Protein AF-A0AA37IE00-F1 (afdb_monomer)

Foldseek 3Di:
DDPDPDPVNVVVLVVLLVVLVVQWAPWDWDADPLRKIKIKTWGFDPDPPDPPGWIKMKIWIADPVGDIDIDIDTPDDPPPPDDPDPQDVSNVSSNVSVVVVRSVVVVVVVVVVVVVVVVVVVVVVVD

pLDDT: mean 72.75, std 13.73, range [36.38, 90.06]

Mean predicted aligned error: 11.3 Å

Secondary structure (DSSP, 8-state):
---PPPHHHHHHHHHHHHHHHHTEEEEEEEE-TTS-EEEEEEEEE--SS----EEEEEEEEE-TTS-EEEEEEE---TT-TT--PPPPHHHHHHHHHHHHHHHHHHHHHHHHHHHHHHHHHHHHTT-

Organism: NCBI:txid1544861

Sequence (127 aa):
MSDFPTLASRRADEQAVREAVAGFTNWSLTRDEQGQFEFRAEHVVAGGASPRTARRFVRVRLTPAGDFTMQRGFRESPSSARTARAETDADRLECRAFAAVAVERIAQQANETAALLAAATAALHHQ

Solvent-accessible surface area (backbone atoms only — not comparable to full-atom values): 7495 Å² total; per-residue (Å²): 135,83,87,70,80,50,74,66,56,53,52,51,52,53,50,53,39,51,52,43,52,66,48,48,40,80,74,48,78,49,68,50,98,87,63,30,40,39,32,35,30,35,33,66,46,88,51,77,102,44,89,69,72,45,35,32,38,44,36,39,39,34,46,85,88,71,50,72,51,78,50,75,48,70,70,62,70,91,85,69,87,81,70,89,69,80,84,46,72,65,57,54,49,40,49,52,38,49,49,53,53,44,52,52,53,50,51,52,54,51,52,53,51,51,51,52,48,53,51,52,55,55,58,61,75,77,112

Radius of gyration: 19.22 Å; Cα contacts (8 Å, |Δi|>4): 131; chains: 1; bounding box: 42×37×65 Å

Structure (mmCIF, N/CA/C/O backbone):
data_AF-A0AA37IE00-F1
#
_entry.id   AF-A0AA37IE00-F1
#
loop_
_atom_site.group_PDB
_atom_site.id
_atom_site.type_symbol
_atom_site.label_atom_id
_atom_site.label_alt_id
_atom_site.label_comp_id
_atom_site.label_asym_id
_atom_site.label_entity_id
_atom_site.label_seq_id
_atom_site.pdbx_PDB_ins_code
_atom_site.Cartn_x
_atom_site.Cartn_y
_atom_site.Cartn_z
_atom_site.occupancy
_atom_site.B_iso_or_equiv
_atom_site.auth_seq_id
_atom_site.auth_comp_id
_atom_site.auth_asym_id
_atom_site.auth_atom_id
_atom_site.pdbx_PDB_model_num
ATOM 1 N N . MET A 1 1 ? -19.215 -9.438 -29.996 1.00 36.38 1 MET A N 1
ATOM 2 C CA . MET A 1 1 ? -17.948 -10.186 -29.864 1.00 36.38 1 MET A CA 1
ATOM 3 C C . MET A 1 1 ? -17.482 -9.982 -28.434 1.00 36.38 1 MET A C 1
ATOM 5 O O . MET A 1 1 ? -17.353 -8.835 -28.033 1.00 36.38 1 MET A O 1
ATOM 9 N N . SER A 1 2 ? -17.388 -11.050 -27.642 1.00 42.06 2 SER A N 1
ATOM 10 C CA . SER A 1 2 ? -16.981 -10.982 -26.234 1.00 42.06 2 SER A CA 1
ATOM 11 C C . SER A 1 2 ? -15.508 -11.352 -26.146 1.00 42.06 2 SER A C 1
ATOM 13 O O . SER A 1 2 ? -15.176 -12.530 -26.251 1.00 42.06 2 SER A O 1
ATOM 15 N N . ASP A 1 3 ? -14.636 -10.362 -25.977 1.00 48.12 3 ASP A N 1
ATOM 16 C CA . ASP A 1 3 ? -13.234 -10.613 -25.647 1.00 48.12 3 ASP A CA 1
ATOM 17 C C . ASP A 1 3 ? -13.149 -11.109 -24.202 1.00 48.12 3 ASP A C 1
ATOM 19 O O . ASP A 1 3 ? -13.062 -10.339 -23.245 1.00 48.12 3 ASP A O 1
ATOM 23 N N . PHE A 1 4 ? -13.223 -12.429 -24.033 1.00 50.88 4 PHE A N 1
ATOM 24 C CA . PHE A 1 4 ? -12.760 -13.069 -22.811 1.00 50.88 4 PHE A CA 1
ATOM 25 C C . PHE A 1 4 ? -11.227 -13.110 -22.868 1.00 50.88 4 PHE A C 1
ATOM 27 O O . PHE A 1 4 ? -10.684 -13.773 -23.755 1.00 50.88 4 PHE A O 1
ATOM 34 N N . PRO A 1 5 ? -10.506 -12.442 -21.946 1.00 56.50 5 PRO A N 1
ATOM 35 C CA . PRO A 1 5 ? -9.051 -12.501 -21.930 1.00 56.50 5 PRO A CA 1
ATOM 36 C C . PRO A 1 5 ? -8.610 -13.955 -21.777 1.00 56.50 5 PRO A C 1
ATOM 38 O O . PRO A 1 5 ? -9.079 -14.666 -20.879 1.00 56.50 5 PRO A O 1
ATOM 41 N N . THR A 1 6 ? -7.731 -14.398 -22.677 1.00 67.25 6 THR A N 1
ATOM 42 C CA . THR A 1 6 ? -7.232 -15.775 -22.686 1.00 67.25 6 THR A CA 1
ATOM 43 C C . THR A 1 6 ? -6.562 -16.114 -21.348 1.00 67.25 6 THR A C 1
ATOM 45 O O . THR A 1 6 ? -5.975 -15.256 -20.686 1.00 67.25 6 THR A O 1
ATOM 48 N N . LEU A 1 7 ? -6.620 -17.384 -20.938 1.00 60.06 7 LEU A N 1
ATOM 49 C CA . LEU A 1 7 ? -5.941 -17.886 -19.731 1.00 60.06 7 LEU A CA 1
ATOM 50 C C . LEU A 1 7 ? -4.438 -17.551 -19.706 1.00 60.06 7 LEU A C 1
ATOM 52 O O . LEU A 1 7 ? -3.872 -17.356 -18.633 1.00 60.06 7 LEU A O 1
ATOM 56 N N . ALA A 1 8 ? -3.803 -17.461 -20.879 1.00 58.22 8 ALA A N 1
ATOM 57 C CA . ALA A 1 8 ? -2.409 -17.058 -21.021 1.00 58.22 8 ALA A CA 1
ATOM 58 C C . ALA A 1 8 ? -2.189 -15.581 -20.652 1.00 58.22 8 ALA A C 1
ATOM 60 O O . ALA A 1 8 ? -1.254 -15.285 -19.913 1.00 58.22 8 ALA A O 1
ATOM 61 N N . SER A 1 9 ? -3.082 -14.678 -21.079 1.00 60.28 9 SER A N 1
ATOM 62 C CA . SER A 1 9 ? -3.040 -13.260 -20.690 1.00 60.28 9 SER A CA 1
ATOM 63 C C . SER A 1 9 ? -3.196 -13.085 -19.179 1.00 60.28 9 SER A C 1
ATOM 65 O O . SER A 1 9 ? -2.401 -12.383 -18.571 1.00 60.28 9 SER A O 1
ATOM 67 N N . ARG A 1 10 ? -4.124 -13.818 -18.543 1.00 63.53 10 ARG A N 1
ATOM 68 C CA . ARG A 1 10 ? -4.320 -13.748 -17.081 1.00 63.53 10 ARG A CA 1
ATOM 69 C C . ARG A 1 10 ? -3.077 -14.165 -16.294 1.00 63.53 10 ARG A C 1
ATOM 71 O O . ARG A 1 10 ? -2.709 -13.503 -15.334 1.00 63.53 10 ARG A O 1
ATOM 78 N N . ARG A 1 11 ? -2.407 -15.243 -16.712 1.00 65.81 11 ARG A N 1
ATOM 79 C CA . ARG A 1 11 ? -1.169 -15.710 -16.064 1.00 65.81 11 ARG A CA 1
ATOM 80 C C . ARG A 1 11 ? -0.001 -14.751 -16.278 1.00 65.81 11 ARG A C 1
ATOM 82 O O . ARG A 1 11 ? 0.799 -14.575 -15.366 1.00 65.81 11 ARG A O 1
ATOM 89 N N . ALA A 1 12 ? 0.100 -14.148 -17.463 1.00 64.19 12 ALA A N 1
ATOM 90 C CA . ALA A 1 12 ? 1.110 -13.133 -17.745 1.00 64.19 12 ALA A CA 1
ATOM 91 C C . ALA A 1 12 ? 0.897 -11.883 -16.877 1.00 64.19 12 ALA A C 1
ATOM 93 O O . ALA A 1 12 ? 1.853 -11.386 -16.288 1.00 64.19 12 ALA A O 1
ATOM 94 N N . ASP A 1 13 ? -0.355 -11.443 -16.722 1.00 71.44 13 ASP A N 1
ATOM 95 C CA . ASP A 1 13 ? -0.716 -10.323 -15.851 1.00 71.44 13 ASP A CA 1
ATOM 96 C C . ASP A 1 13 ? -0.417 -10.637 -14.375 1.00 71.44 13 ASP A C 1
ATOM 98 O O . ASP A 1 13 ? 0.179 -9.820 -13.675 1.00 71.44 13 ASP A O 1
ATOM 102 N N . GLU A 1 14 ? -0.758 -11.839 -13.897 1.00 77.62 14 GLU A N 1
ATOM 103 C CA . GLU A 1 14 ? -0.446 -12.286 -12.531 1.00 77.62 14 GLU A CA 1
ATOM 104 C C . GLU A 1 14 ? 1.063 -12.354 -12.266 1.00 77.62 14 GLU A C 1
ATOM 106 O O . GLU A 1 14 ? 1.525 -11.924 -11.208 1.00 77.62 14 GLU A O 1
ATOM 111 N N . GLN A 1 15 ? 1.838 -12.881 -13.215 1.00 79.31 15 GLN A N 1
ATOM 112 C CA . GLN A 1 15 ? 3.292 -12.954 -13.101 1.00 79.31 15 GLN A CA 1
ATOM 113 C C . GLN A 1 15 ? 3.912 -11.552 -13.083 1.00 79.31 15 GLN A C 1
ATOM 115 O O . GLN A 1 15 ? 4.727 -11.263 -12.210 1.00 79.31 15 GLN A O 1
ATOM 120 N N . ALA A 1 16 ? 3.470 -10.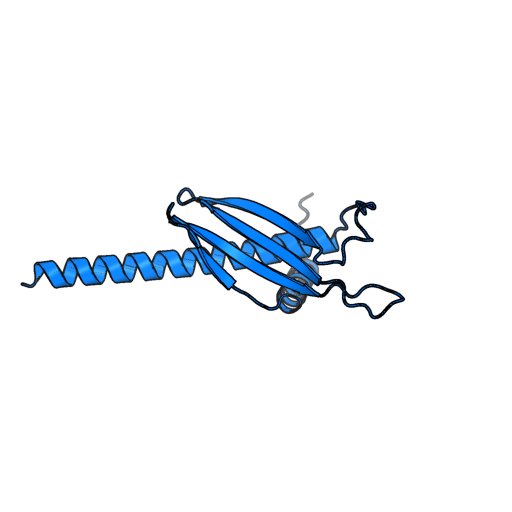659 -13.971 1.00 76.00 16 ALA A N 1
ATOM 121 C CA . ALA A 1 16 ? 3.945 -9.279 -14.019 1.00 76.00 16 ALA A CA 1
ATOM 122 C C . ALA A 1 16 ? 3.604 -8.503 -12.734 1.00 76.00 16 ALA A C 1
ATOM 124 O O . ALA A 1 16 ? 4.422 -7.731 -12.240 1.00 76.00 16 ALA A O 1
ATOM 125 N N . VAL A 1 17 ? 2.429 -8.745 -12.138 1.00 73.62 17 VAL A N 1
ATOM 126 C CA . VAL A 1 17 ? 2.068 -8.185 -10.826 1.00 73.62 17 VAL A CA 1
ATOM 127 C C . VAL A 1 17 ? 2.974 -8.734 -9.724 1.00 73.62 17 VAL A C 1
ATOM 129 O O . VAL A 1 17 ? 3.461 -7.958 -8.907 1.00 73.62 17 VAL A O 1
ATOM 132 N N . ARG A 1 18 ? 3.241 -10.046 -9.692 1.00 78.81 18 ARG A N 1
ATOM 133 C CA . ARG A 1 18 ? 4.148 -10.649 -8.696 1.00 78.81 18 ARG A CA 1
ATOM 134 C C . ARG A 1 18 ? 5.564 -10.092 -8.800 1.00 78.81 18 ARG A C 1
ATOM 136 O O . ARG A 1 18 ? 6.163 -9.773 -7.778 1.00 78.81 18 ARG A O 1
ATOM 143 N N . GLU A 1 19 ? 6.080 -9.960 -10.016 1.00 81.00 19 GLU A N 1
ATOM 144 C CA . GLU A 1 19 ? 7.397 -9.378 -10.281 1.00 81.00 19 GLU A CA 1
ATOM 145 C C . GLU A 1 19 ? 7.450 -7.905 -9.869 1.00 81.00 19 GLU A C 1
ATOM 147 O O . GLU A 1 19 ? 8.388 -7.499 -9.183 1.00 81.00 19 GLU A O 1
ATOM 152 N N . ALA A 1 20 ? 6.407 -7.131 -10.186 1.00 77.50 20 ALA A N 1
ATOM 153 C CA . ALA A 1 20 ? 6.287 -5.749 -9.738 1.00 77.50 20 ALA A CA 1
ATOM 154 C C . ALA A 1 20 ? 6.293 -5.651 -8.204 1.00 77.50 20 ALA A C 1
ATOM 156 O O . ALA A 1 20 ? 7.026 -4.839 -7.648 1.00 77.50 20 ALA A O 1
ATOM 157 N N . VAL A 1 21 ? 5.537 -6.507 -7.501 1.00 80.88 21 VAL A N 1
ATOM 158 C CA . VAL A 1 21 ? 5.525 -6.556 -6.027 1.00 80.88 21 VAL A CA 1
ATOM 159 C C . VAL A 1 21 ? 6.904 -6.916 -5.466 1.00 80.88 21 VAL A C 1
ATOM 161 O O . VAL A 1 21 ? 7.342 -6.307 -4.490 1.00 80.88 21 VAL A O 1
ATOM 164 N N . ALA A 1 22 ? 7.608 -7.867 -6.084 1.00 80.75 22 ALA A N 1
ATOM 165 C CA . ALA A 1 22 ? 8.939 -8.293 -5.654 1.00 80.75 22 ALA A CA 1
ATOM 166 C C . ALA A 1 22 ? 10.003 -7.185 -5.775 1.00 80.75 22 ALA A C 1
ATOM 168 O O . ALA A 1 22 ? 10.991 -7.208 -5.041 1.00 80.75 22 ALA A O 1
ATOM 169 N N . GLY A 1 23 ? 9.800 -6.203 -6.658 1.00 77.06 23 GLY A N 1
ATOM 170 C CA . GLY A 1 23 ? 10.678 -5.037 -6.784 1.00 77.06 23 GLY A CA 1
ATOM 171 C C . GLY A 1 23 ? 10.593 -4.055 -5.609 1.00 77.06 23 GLY A C 1
ATOM 172 O O . GLY A 1 23 ? 11.483 -3.214 -5.436 1.00 77.06 23 GLY A O 1
ATOM 173 N N . PHE A 1 24 ? 9.531 -4.121 -4.797 1.00 82.25 24 PHE A N 1
ATOM 174 C CA . PHE A 1 24 ? 9.343 -3.237 -3.648 1.00 82.25 24 PHE A CA 1
ATOM 175 C C . PHE A 1 24 ? 10.052 -3.775 -2.398 1.00 82.25 24 PHE A C 1
ATOM 177 O O . PHE A 1 24 ? 9.998 -4.950 -2.039 1.00 82.25 24 PHE A O 1
ATOM 184 N N . THR A 1 25 ? 10.700 -2.864 -1.685 1.00 82.94 25 THR A N 1
ATOM 185 C CA . THR A 1 25 ? 11.520 -3.112 -0.497 1.00 82.94 25 THR A CA 1
ATOM 186 C C . THR A 1 25 ? 11.223 -2.054 0.565 1.00 82.94 25 THR A C 1
ATOM 188 O O . THR A 1 25 ? 10.502 -1.096 0.298 1.00 82.94 25 THR A O 1
ATOM 191 N N . ASN A 1 26 ? 11.769 -2.196 1.778 1.00 83.94 26 ASN A N 1
ATOM 192 C CA . ASN A 1 26 ? 11.601 -1.212 2.862 1.00 83.94 26 ASN A CA 1
ATOM 193 C C . ASN A 1 26 ? 10.124 -0.873 3.145 1.00 83.94 26 ASN A C 1
ATOM 195 O O . ASN A 1 26 ? 9.739 0.294 3.214 1.00 83.94 26 ASN A O 1
ATOM 199 N N . TRP A 1 27 ? 9.300 -1.915 3.266 1.00 87.44 27 TRP A N 1
ATOM 200 C CA . TRP A 1 27 ? 7.879 -1.800 3.568 1.00 87.44 27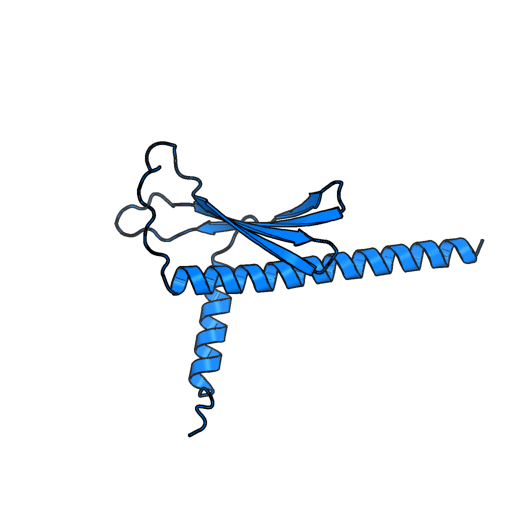 TRP A CA 1
ATOM 201 C C . TRP A 1 27 ? 7.668 -1.259 4.983 1.00 87.44 27 TRP A C 1
ATOM 203 O O . TRP A 1 27 ? 8.277 -1.740 5.938 1.00 87.44 27 TRP A O 1
ATOM 213 N N . SER A 1 28 ? 6.771 -0.292 5.129 1.00 90.06 28 SER A N 1
ATOM 214 C CA . SER A 1 28 ? 6.366 0.248 6.423 1.00 90.06 28 SER A CA 1
ATOM 215 C C . SER A 1 28 ? 4.881 0.576 6.418 1.00 90.06 28 SER A C 1
ATOM 217 O O . SER A 1 28 ? 4.396 1.207 5.478 1.00 90.06 28 SER A O 1
ATOM 219 N N . LEU A 1 29 ? 4.190 0.188 7.486 1.00 89.31 29 LEU A N 1
ATOM 220 C CA . LEU A 1 29 ? 2.810 0.559 7.768 1.00 89.31 29 LEU A CA 1
ATOM 221 C C . LEU A 1 29 ? 2.795 1.419 9.031 1.00 89.31 29 LEU A C 1
ATOM 223 O O . LEU A 1 29 ? 3.253 0.977 10.083 1.00 89.31 29 LEU A O 1
ATOM 227 N N . THR A 1 30 ? 2.276 2.634 8.932 1.00 89.31 30 THR A N 1
ATOM 228 C CA . THR A 1 30 ? 2.064 3.528 10.072 1.00 89.31 30 THR A CA 1
ATOM 229 C C . THR A 1 30 ? 0.603 3.954 10.126 1.00 89.31 30 THR A C 1
ATOM 231 O O . THR A 1 30 ? -0.125 3.890 9.134 1.00 89.31 30 THR A O 1
ATOM 234 N N . ARG A 1 31 ? 0.148 4.361 11.308 1.00 88.06 31 ARG A N 1
ATOM 235 C CA . ARG A 1 31 ? -1.182 4.930 11.519 1.00 88.06 31 ARG A CA 1
ATOM 236 C C . ARG A 1 31 ? -1.006 6.312 12.128 1.00 88.06 31 ARG A C 1
ATOM 238 O O . ARG A 1 31 ? -0.236 6.447 13.077 1.00 88.06 31 ARG A O 1
ATOM 245 N N . ASP A 1 32 ? -1.660 7.320 11.566 1.00 84.19 32 ASP A N 1
ATOM 246 C CA . ASP A 1 32 ? -1.614 8.676 12.112 1.00 84.19 32 ASP A CA 1
ATOM 247 C C . ASP A 1 32 ? -2.613 8.871 13.265 1.00 84.19 32 ASP A C 1
ATOM 249 O O . ASP A 1 32 ? -3.454 8.014 13.551 1.00 84.19 32 ASP A O 1
ATOM 253 N N . GLU A 1 33 ? -2.507 10.012 13.950 1.00 82.19 33 GLU A N 1
ATOM 254 C CA . GLU A 1 33 ? -3.356 10.371 15.097 1.00 82.19 33 GLU A CA 1
ATOM 255 C C . GLU A 1 33 ? -4.840 10.516 14.720 1.00 82.19 33 GLU A C 1
ATOM 257 O O . GLU A 1 33 ? -5.716 10.395 15.573 1.00 82.19 33 GLU A O 1
ATOM 262 N N . GLN A 1 34 ? -5.137 10.729 13.435 1.00 79.62 34 GLN A N 1
ATOM 263 C CA . GLN A 1 34 ? -6.498 10.798 12.895 1.00 79.62 34 GLN A CA 1
ATOM 264 C C . GLN A 1 34 ? -7.037 9.406 12.526 1.00 79.62 34 GLN A C 1
ATOM 266 O O . GLN A 1 34 ? -8.153 9.273 12.024 1.00 79.62 34 GLN A O 1
ATOM 271 N N . GLY A 1 35 ? -6.251 8.357 12.775 1.00 80.00 35 GLY A N 1
ATOM 272 C CA . GLY A 1 35 ? -6.599 6.978 12.494 1.00 80.00 35 GLY A CA 1
ATOM 273 C C . GLY A 1 35 ? -6.445 6.577 11.028 1.00 80.00 35 GLY A C 1
ATOM 274 O O . GLY A 1 35 ? -6.877 5.473 10.697 1.00 80.00 35 GLY A O 1
ATOM 275 N N . GLN A 1 36 ? -5.842 7.412 10.175 1.00 85.12 36 GLN A N 1
ATOM 276 C CA . GLN A 1 36 ? -5.542 7.068 8.784 1.00 85.12 36 GLN A CA 1
ATOM 277 C C . GLN A 1 36 ? -4.323 6.151 8.726 1.00 85.12 36 GLN A C 1
ATOM 279 O O . GLN A 1 36 ? -3.356 6.329 9.468 1.00 85.12 36 GLN A O 1
ATOM 284 N N . PHE A 1 37 ? -4.347 5.184 7.813 1.00 86.19 37 PHE A N 1
ATOM 285 C CA . PHE A 1 37 ? -3.218 4.286 7.594 1.00 86.19 37 PHE A CA 1
ATOM 286 C C . PHE A 1 37 ? -2.341 4.817 6.460 1.00 86.19 37 PHE A C 1
ATOM 288 O O . PHE A 1 37 ? -2.849 5.132 5.385 1.00 86.19 37 PHE A O 1
ATOM 295 N N . GLU A 1 38 ? -1.029 4.891 6.674 1.00 88.69 38 GLU A N 1
ATOM 296 C CA . GLU A 1 38 ? -0.035 5.163 5.636 1.00 88.69 38 GLU A CA 1
ATOM 297 C C . GLU A 1 38 ? 0.810 3.906 5.408 1.00 88.69 38 GLU A C 1
ATOM 299 O O . GLU A 1 38 ? 1.503 3.421 6.300 1.00 88.69 38 GLU A O 1
ATOM 304 N N . PHE A 1 39 ? 0.763 3.380 4.187 1.00 88.44 39 PHE A N 1
ATOM 305 C CA . PHE A 1 39 ? 1.605 2.276 3.750 1.00 88.44 39 PHE A CA 1
ATOM 306 C C . PHE A 1 39 ? 2.628 2.775 2.741 1.00 88.44 39 PHE A C 1
ATOM 308 O O . PHE A 1 39 ? 2.269 3.397 1.739 1.00 88.44 39 PHE A O 1
ATOM 315 N N . ARG A 1 40 ? 3.906 2.503 2.989 1.00 88.00 40 ARG A N 1
ATOM 316 C CA . ARG A 1 40 ? 5.028 2.966 2.170 1.00 88.00 40 ARG A CA 1
ATOM 317 C C . ARG A 1 40 ? 5.942 1.803 1.812 1.00 88.00 40 ARG A C 1
ATOM 319 O O . ARG A 1 40 ? 6.201 0.942 2.644 1.00 88.00 40 ARG A O 1
ATOM 326 N N . ALA A 1 41 ? 6.478 1.835 0.597 1.00 85.94 41 ALA A N 1
ATOM 327 C CA . ALA A 1 41 ? 7.630 1.035 0.202 1.00 85.94 41 ALA A CA 1
ATOM 328 C C . ALA A 1 41 ? 8.569 1.835 -0.707 1.00 85.94 41 ALA A C 1
ATOM 330 O O . ALA A 1 41 ? 8.211 2.878 -1.267 1.00 85.94 41 ALA A O 1
ATOM 331 N N . GLU A 1 42 ? 9.788 1.334 -0.852 1.00 83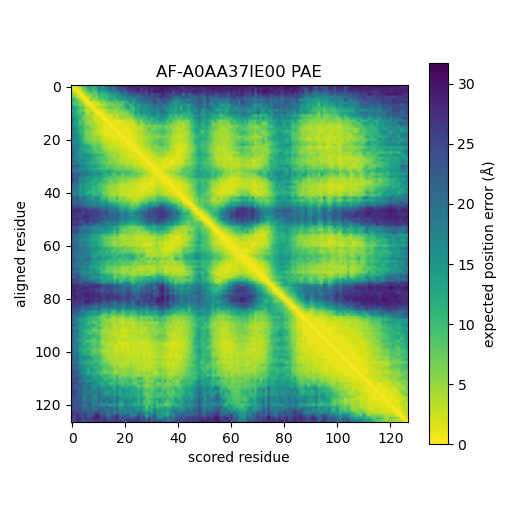.38 42 GLU A N 1
ATOM 332 C CA . GLU A 1 42 ? 10.778 1.803 -1.811 1.00 83.38 42 GLU A CA 1
ATOM 333 C C . GLU A 1 42 ? 10.853 0.832 -2.992 1.00 83.38 42 GLU A C 1
ATOM 335 O O . GLU A 1 42 ? 11.045 -0.366 -2.807 1.00 83.38 42 GLU A O 1
ATOM 340 N N . HIS A 1 43 ? 10.723 1.349 -4.210 1.00 76.31 43 HIS A N 1
ATOM 341 C CA . HIS A 1 43 ? 10.909 0.608 -5.452 1.00 76.31 43 HIS A CA 1
ATOM 342 C C . HIS A 1 43 ? 12.258 0.985 -6.066 1.00 76.31 43 HIS A C 1
ATOM 344 O O . HIS A 1 43 ? 12.548 2.169 -6.286 1.00 76.31 43 HIS A O 1
ATOM 350 N N . VAL A 1 44 ? 13.098 -0.012 -6.335 1.00 68.88 44 VAL A N 1
ATOM 351 C CA . VAL A 1 44 ? 14.337 0.205 -7.081 1.00 68.88 44 VAL A CA 1
ATOM 352 C C . VAL A 1 44 ? 14.001 0.200 -8.564 1.00 68.88 44 VAL A C 1
ATOM 354 O O . VAL A 1 44 ? 13.670 -0.837 -9.126 1.00 68.88 44 VAL A O 1
ATOM 357 N N . VAL A 1 45 ? 14.124 1.355 -9.216 1.00 64.00 45 VAL A N 1
ATOM 358 C CA . VAL A 1 45 ? 13.989 1.419 -10.670 1.00 64.00 45 VAL A CA 1
ATOM 359 C C . VAL A 1 45 ? 15.334 1.047 -11.270 1.00 64.00 45 VAL A C 1
ATOM 361 O O . VAL A 1 45 ? 16.336 1.729 -11.035 1.00 64.00 45 VAL A O 1
ATOM 364 N N . ALA A 1 46 ? 15.366 -0.023 -12.061 1.00 55.66 46 ALA A N 1
ATOM 365 C CA . ALA A 1 46 ? 16.502 -0.310 -12.922 1.00 55.66 46 ALA A CA 1
ATOM 366 C C . ALA A 1 46 ? 16.612 0.810 -13.974 1.00 55.66 46 ALA A C 1
ATOM 368 O O . ALA A 1 46 ? 15.957 0.795 -15.013 1.00 55.66 46 ALA A O 1
ATOM 369 N N . GLY A 1 47 ? 17.400 1.842 -13.669 1.00 47.19 47 GLY A N 1
ATOM 370 C CA . GLY A 1 47 ? 17.729 2.902 -14.611 1.00 47.19 47 GLY A CA 1
ATOM 371 C C . GLY A 1 47 ? 18.706 2.375 -15.657 1.00 47.19 47 GLY A C 1
ATOM 372 O O . GLY A 1 47 ? 19.756 1.837 -15.313 1.00 47.19 47 GLY A O 1
ATOM 373 N N . GLY A 1 48 ? 18.380 2.522 -16.941 1.00 50.81 48 GLY A N 1
ATOM 374 C CA . GLY A 1 48 ? 19.337 2.254 -18.015 1.00 50.81 48 GLY A CA 1
ATOM 375 C C . GLY A 1 48 ? 20.638 3.065 -17.872 1.00 50.81 48 GLY A C 1
ATOM 376 O O . GLY A 1 48 ? 20.664 4.107 -17.222 1.00 50.81 48 GLY A O 1
ATOM 377 N N . ALA A 1 49 ? 21.702 2.570 -18.516 1.00 39.94 49 ALA A N 1
ATOM 378 C CA . ALA A 1 49 ? 23.045 3.139 -18.744 1.00 39.94 49 ALA A CA 1
ATOM 379 C C . ALA A 1 49 ? 23.852 3.722 -17.557 1.00 39.94 49 ALA A C 1
ATOM 381 O O . ALA A 1 49 ? 25.054 3.922 -17.708 1.00 39.94 49 ALA A O 1
ATOM 382 N N . SER A 1 50 ? 23.273 3.956 -16.378 1.00 45.44 50 SER A N 1
ATOM 383 C CA . SER A 1 50 ? 24.009 4.377 -15.184 1.00 45.44 50 SER A CA 1
ATOM 384 C C . SER A 1 50 ? 23.502 3.622 -13.953 1.00 45.44 50 SER A C 1
ATOM 386 O O . SER A 1 50 ? 22.331 3.755 -13.606 1.00 45.44 50 SER A O 1
ATOM 388 N N . PRO A 1 51 ? 24.361 2.866 -13.243 1.00 46.59 51 PRO A N 1
ATOM 389 C CA . PRO A 1 51 ? 23.981 2.039 -12.095 1.00 46.59 51 PRO A CA 1
ATOM 390 C C . PRO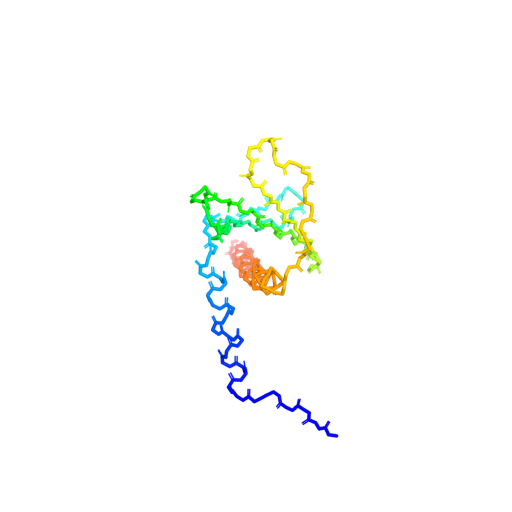 A 1 51 ? 23.658 2.850 -10.828 1.00 46.59 51 PRO A C 1
ATOM 392 O O . PRO A 1 51 ? 23.556 2.282 -9.740 1.00 46.59 51 PRO A O 1
ATOM 395 N N . ARG A 1 52 ? 23.488 4.177 -10.929 1.00 52.53 52 ARG A N 1
ATOM 396 C CA . ARG A 1 52 ? 22.939 4.968 -9.825 1.00 52.53 52 ARG A CA 1
ATOM 397 C C . ARG A 1 52 ? 21.484 4.563 -9.642 1.00 52.53 52 ARG A C 1
ATOM 399 O O . ARG A 1 52 ? 20.609 4.963 -10.398 1.00 52.53 52 ARG A O 1
ATOM 406 N N . THR A 1 53 ? 21.268 3.725 -8.640 1.00 55.59 53 THR A N 1
ATOM 407 C CA . THR A 1 53 ? 19.988 3.142 -8.261 1.00 55.59 53 THR A CA 1
ATOM 408 C C . THR A 1 53 ? 19.001 4.257 -7.913 1.00 55.59 53 THR A C 1
ATOM 410 O O . THR A 1 53 ? 18.987 4.755 -6.786 1.00 55.59 53 THR A O 1
ATOM 413 N N . ALA A 1 54 ? 18.195 4.690 -8.881 1.00 57.09 54 ALA A N 1
ATOM 414 C CA . ALA A 1 54 ? 17.114 5.627 -8.628 1.00 57.09 54 ALA A CA 1
ATOM 415 C C . ALA A 1 54 ? 16.079 4.916 -7.746 1.00 57.09 54 ALA A C 1
ATOM 417 O O . ALA A 1 54 ? 15.428 3.958 -8.168 1.00 57.09 54 ALA A O 1
ATOM 418 N N . ARG A 1 55 ? 15.959 5.351 -6.487 1.00 65.31 55 ARG A N 1
ATOM 419 C CA . ARG A 1 55 ? 14.946 4.832 -5.565 1.00 65.31 55 ARG A CA 1
ATOM 420 C C . ARG A 1 55 ? 13.692 5.674 -5.693 1.00 65.31 55 ARG A C 1
ATOM 422 O O . ARG A 1 55 ? 13.692 6.868 -5.374 1.00 65.31 55 ARG A O 1
ATOM 429 N N . ARG A 1 56 ? 12.612 5.047 -6.138 1.00 73.56 56 ARG A N 1
ATOM 430 C CA . ARG A 1 56 ? 11.274 5.615 -6.028 1.00 73.56 56 ARG A CA 1
ATOM 431 C C . ARG A 1 56 ? 10.695 5.225 -4.682 1.00 73.56 56 ARG A C 1
ATOM 433 O O . ARG A 1 56 ? 10.901 4.111 -4.220 1.00 73.56 56 ARG A O 1
ATOM 440 N N . PHE A 1 57 ? 9.963 6.129 -4.055 1.00 77.25 57 PHE A N 1
ATOM 441 C CA . PHE A 1 57 ? 9.071 5.761 -2.967 1.00 77.25 57 PHE A CA 1
ATOM 442 C C . PHE A 1 57 ? 7.637 5.829 -3.474 1.00 77.25 57 PHE A C 1
ATOM 444 O O . PHE A 1 57 ? 7.266 6.741 -4.222 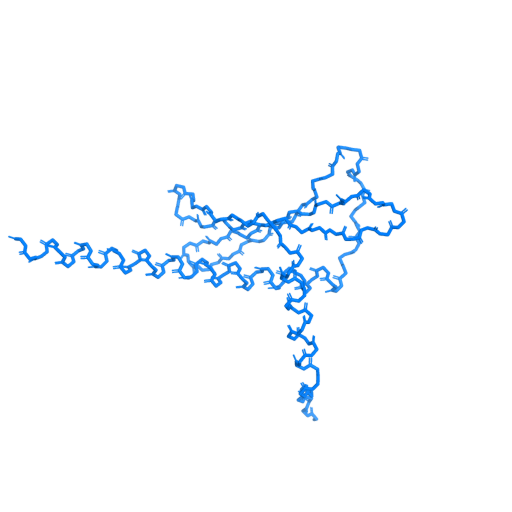1.00 77.25 57 PHE A O 1
ATOM 451 N N . VAL A 1 58 ? 6.836 4.861 -3.050 1.00 80.50 58 VAL A N 1
ATOM 452 C CA . VAL A 1 58 ? 5.391 4.868 -3.248 1.00 80.50 58 VAL A CA 1
ATOM 453 C C . VAL A 1 58 ? 4.756 4.815 -1.871 1.00 80.50 58 VAL A C 1
ATOM 455 O O . VAL A 1 58 ? 5.174 4.031 -1.017 1.00 80.50 58 VAL A O 1
ATOM 458 N N . ARG A 1 59 ? 3.779 5.691 -1.644 1.00 85.12 59 ARG A N 1
ATOM 459 C CA . ARG A 1 59 ? 2.950 5.679 -0.443 1.00 85.12 59 ARG A CA 1
ATOM 460 C C . ARG A 1 59 ? 1.476 5.675 -0.807 1.00 85.12 59 ARG A C 1
ATOM 462 O O . ARG A 1 59 ? 1.062 6.383 -1.725 1.00 85.12 59 ARG A O 1
ATOM 469 N N . VAL A 1 60 ? 0.696 4.905 -0.066 1.00 84.44 60 VAL A N 1
ATOM 470 C CA . VAL A 1 60 ? -0.764 4.897 -0.109 1.00 84.44 60 VAL A CA 1
ATOM 471 C C . VAL A 1 60 ? -1.254 5.313 1.267 1.00 84.44 60 VAL A C 1
ATOM 473 O O . VAL A 1 60 ? -0.854 4.726 2.270 1.00 84.44 60 VAL A O 1
ATOM 476 N N . ARG A 1 61 ? -2.099 6.340 1.312 1.00 86.06 61 ARG A N 1
ATOM 477 C CA . ARG A 1 61 ? -2.835 6.724 2.516 1.00 86.06 61 ARG A CA 1
ATOM 478 C C . ARG A 1 61 ? -4.281 6.307 2.351 1.00 86.06 61 ARG A C 1
ATOM 480 O O . ARG A 1 61 ? -4.892 6.686 1.357 1.00 86.06 61 ARG A O 1
ATOM 487 N N . LEU A 1 62 ? -4.801 5.557 3.311 1.00 82.00 62 LEU A N 1
ATOM 488 C CA . LEU A 1 62 ? -6.190 5.114 3.363 1.00 82.00 62 LEU A CA 1
ATOM 489 C C . LEU A 1 62 ? -6.917 5.836 4.494 1.00 82.00 62 LEU A C 1
ATOM 491 O O . LEU A 1 62 ? -6.454 5.850 5.639 1.00 82.00 62 LEU A O 1
ATOM 495 N N . THR A 1 63 ? -8.054 6.439 4.162 1.00 82.00 63 THR A N 1
ATOM 496 C CA . THR A 1 63 ? -8.971 7.004 5.146 1.00 82.00 63 THR A CA 1
ATOM 497 C C . THR A 1 63 ? -9.738 5.872 5.837 1.00 82.00 63 THR A C 1
ATOM 499 O O . THR A 1 63 ? -9.896 4.786 5.271 1.00 82.00 63 THR A O 1
ATOM 502 N N . PRO A 1 64 ? -10.289 6.115 7.037 1.00 70.62 64 PRO A N 1
ATOM 503 C CA . PRO A 1 64 ? -11.166 5.149 7.697 1.00 70.62 64 PRO A CA 1
ATOM 504 C C . PRO A 1 64 ? -12.422 4.785 6.887 1.00 70.62 64 PRO A C 1
ATOM 506 O O . PRO A 1 64 ? -13.008 3.734 7.122 1.00 70.62 64 PRO A O 1
ATOM 509 N N . ALA A 1 65 ? -12.836 5.636 5.939 1.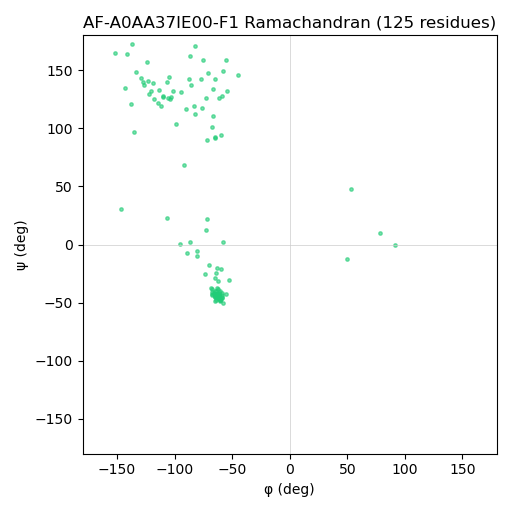00 73.12 65 ALA A N 1
ATOM 510 C CA . ALA A 1 65 ? -13.994 5.404 5.074 1.00 73.12 65 ALA A CA 1
ATOM 511 C C . ALA A 1 65 ? -13.692 4.470 3.884 1.00 73.12 65 ALA A C 1
ATOM 513 O O . ALA A 1 65 ? -14.606 4.101 3.152 1.00 73.12 65 ALA A O 1
ATOM 514 N N . GLY A 1 66 ? -12.427 4.076 3.692 1.00 72.56 66 GLY A N 1
ATOM 515 C CA . GLY A 1 66 ? -11.996 3.222 2.583 1.00 72.56 66 GLY A CA 1
ATOM 516 C C . GLY A 1 66 ? -11.543 3.985 1.336 1.00 72.56 66 GLY A C 1
ATOM 517 O O . GLY A 1 66 ? -11.108 3.359 0.370 1.00 72.56 66 GLY A O 1
ATOM 518 N N . ASP A 1 67 ? -11.578 5.320 1.353 1.00 83.00 67 ASP A N 1
ATOM 519 C CA . ASP A 1 67 ? -10.948 6.126 0.309 1.00 83.00 67 ASP A CA 1
ATOM 520 C C . ASP A 1 67 ? -9.428 6.040 0.425 1.00 83.00 67 ASP A C 1
ATOM 522 O O . ASP A 1 67 ? -8.878 5.965 1.526 1.00 83.00 67 ASP A O 1
ATOM 526 N N . PHE A 1 68 ? -8.720 6.116 -0.702 1.00 80.81 68 PHE A N 1
ATOM 527 C CA . PHE A 1 68 ? -7.264 6.148 -0.686 1.00 80.81 68 PHE A CA 1
ATOM 528 C C . PHE A 1 68 ? -6.682 7.226 -1.587 1.00 80.81 68 PHE A C 1
ATOM 530 O O . PHE A 1 68 ? -7.211 7.561 -2.644 1.00 80.81 68 PHE A O 1
ATOM 537 N N . THR A 1 69 ? -5.530 7.743 -1.174 1.00 85.00 69 THR A N 1
ATOM 538 C CA . THR A 1 69 ? -4.681 8.603 -1.993 1.00 85.00 69 THR A CA 1
ATOM 539 C C . THR A 1 69 ? -3.334 7.931 -2.183 1.00 85.00 69 THR A C 1
ATOM 541 O O . THR A 1 69 ? -2.781 7.336 -1.258 1.00 85.00 69 THR A O 1
ATOM 544 N N . MET A 1 70 ? -2.792 8.012 -3.394 1.00 84.12 70 MET A N 1
ATOM 545 C CA . MET A 1 70 ? -1.474 7.477 -3.707 1.00 84.12 70 MET A CA 1
ATOM 546 C C . MET A 1 70 ? -0.531 8.619 -4.048 1.00 84.12 70 MET A C 1
ATOM 548 O O . MET A 1 70 ? -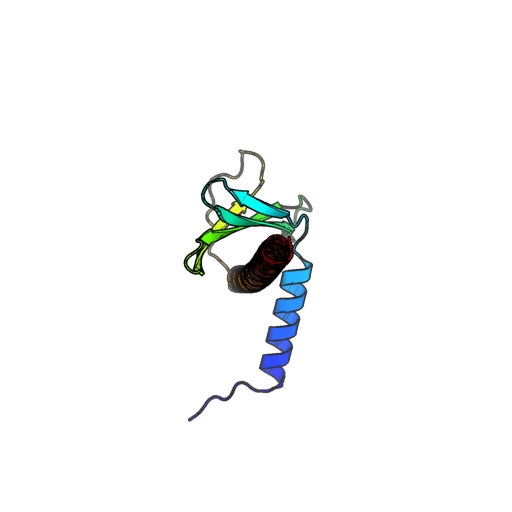0.862 9.496 -4.843 1.00 84.12 70 MET A O 1
ATOM 552 N N . GLN A 1 71 ? 0.661 8.596 -3.462 1.00 81.69 71 GLN A N 1
ATOM 553 C CA . GLN A 1 71 ? 1.713 9.546 -3.780 1.00 81.69 71 GLN A CA 1
ATOM 554 C C . GLN A 1 71 ? 2.997 8.817 -4.141 1.00 81.69 71 GLN A C 1
ATOM 556 O O . GLN A 1 71 ? 3.395 7.843 -3.502 1.00 81.69 71 GLN A O 1
ATOM 561 N N . ARG A 1 72 ? 3.649 9.321 -5.184 1.00 80.31 72 ARG A N 1
ATOM 562 C CA . ARG A 1 72 ? 4.892 8.784 -5.726 1.00 80.31 72 ARG A CA 1
ATOM 563 C C . ARG A 1 72 ? 5.924 9.884 -5.709 1.00 80.31 72 ARG A C 1
ATOM 565 O O . ARG A 1 72 ? 5.611 11.026 -6.039 1.00 80.31 72 ARG A O 1
ATOM 572 N N . GLY A 1 73 ? 7.151 9.538 -5.370 1.00 71.56 73 GLY A N 1
ATOM 573 C CA . GLY A 1 73 ? 8.255 10.467 -5.501 1.00 71.56 73 GLY A CA 1
ATOM 574 C C . GLY A 1 73 ? 9.564 9.749 -5.738 1.00 71.56 73 GLY A C 1
ATOM 575 O O . GLY A 1 73 ? 9.693 8.538 -5.561 1.00 71.56 73 GLY A O 1
ATOM 576 N N . PHE A 1 74 ? 10.545 10.523 -6.168 1.00 68.50 74 PHE A N 1
ATOM 577 C CA . PHE A 1 74 ? 11.910 10.064 -6.327 1.00 68.50 74 PHE A CA 1
ATOM 578 C C . PHE A 1 74 ? 12.703 10.560 -5.134 1.00 68.50 74 PHE A C 1
ATOM 580 O O . PHE A 1 74 ? 12.638 11.740 -4.786 1.00 68.50 74 PHE A O 1
ATOM 587 N N . ARG A 1 75 ? 13.476 9.672 -4.518 1.00 58.53 75 ARG A N 1
ATOM 588 C CA . ARG A 1 75 ? 14.542 10.092 -3.617 1.00 58.53 75 ARG A CA 1
ATOM 589 C C . ARG A 1 75 ? 15.821 10.213 -4.437 1.00 58.53 75 ARG A C 1
ATOM 591 O O . ARG A 1 75 ? 16.734 9.409 -4.292 1.00 58.53 75 ARG A O 1
ATOM 598 N N . GLU A 1 76 ? 15.864 11.192 -5.333 1.00 50.75 76 GLU A N 1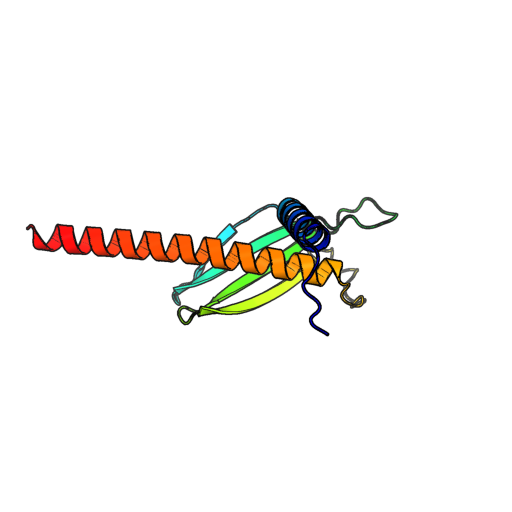
ATOM 599 C CA . GLU A 1 76 ? 17.099 11.581 -6.013 1.00 50.75 76 GLU A CA 1
ATOM 600 C C . GLU A 1 76 ? 17.620 12.894 -5.430 1.00 50.75 76 GLU A C 1
ATOM 602 O O . GLU A 1 76 ? 16.845 13.764 -5.029 1.00 50.75 76 GLU A O 1
ATOM 607 N N . SER A 1 77 ? 18.948 13.014 -5.348 1.00 43.62 77 SER A N 1
ATOM 608 C CA . SER A 1 77 ? 19.646 14.242 -4.965 1.00 43.62 77 SER A CA 1
ATOM 609 C C . SER A 1 77 ? 19.054 15.463 -5.688 1.00 43.62 77 SER A C 1
ATOM 611 O O . SER A 1 77 ? 18.693 15.341 -6.858 1.00 43.62 77 SER A O 1
ATOM 613 N N . PRO A 1 78 ? 19.017 16.650 -5.051 1.00 44.81 78 PRO A N 1
ATOM 614 C CA . PRO A 1 78 ? 18.257 17.841 -5.480 1.00 44.81 78 PRO A CA 1
ATOM 615 C C . PRO A 1 78 ? 18.563 18.398 -6.888 1.00 44.81 78 PRO A C 1
ATOM 617 O O . PRO A 1 78 ? 17.974 19.393 -7.298 1.00 44.81 78 PRO A O 1
ATOM 620 N N . SER A 1 79 ? 19.457 17.770 -7.654 1.00 46.69 79 SER A N 1
ATOM 621 C CA . SER A 1 79 ? 19.876 18.200 -8.987 1.00 46.69 79 SER A CA 1
ATOM 622 C C . SER A 1 79 ? 19.036 17.645 -10.154 1.00 46.69 79 SER A C 1
ATOM 624 O O . SER A 1 79 ? 19.255 18.091 -11.277 1.00 46.69 79 SER A O 1
ATOM 626 N N . SER A 1 80 ? 18.095 16.709 -9.952 1.00 46.81 80 SER A N 1
ATOM 627 C CA . SER A 1 80 ? 17.267 16.123 -11.036 1.00 46.81 80 SER A CA 1
ATOM 628 C C . SER A 1 80 ? 15.800 16.596 -11.053 1.00 46.81 80 SER A C 1
ATOM 630 O O . SER A 1 80 ? 14.925 15.955 -11.630 1.00 46.81 80 SER A O 1
ATOM 632 N N . ALA A 1 81 ? 15.505 17.762 -10.474 1.00 43.47 81 ALA A N 1
ATOM 633 C CA . ALA A 1 81 ? 14.144 18.265 -10.255 1.00 43.47 81 ALA A CA 1
ATOM 634 C C . ALA A 1 81 ? 13.357 18.748 -11.505 1.00 43.47 81 ALA A C 1
ATOM 636 O O . ALA A 1 81 ? 12.444 19.559 -11.353 1.00 43.47 81 ALA A O 1
ATOM 637 N N . ARG A 1 82 ? 13.667 18.339 -12.750 1.00 56.03 82 ARG A N 1
ATOM 638 C CA . ARG A 1 82 ? 13.016 18.978 -13.921 1.00 56.03 82 ARG A CA 1
ATOM 639 C C . ARG A 1 82 ? 12.730 18.129 -15.162 1.00 56.03 82 ARG A C 1
ATOM 641 O O . ARG A 1 82 ? 12.661 18.668 -16.262 1.00 56.03 82 ARG A O 1
ATOM 648 N N . THR A 1 83 ? 12.478 16.831 -15.024 1.00 47.12 83 THR A N 1
ATOM 649 C CA . THR A 1 83 ? 11.846 16.069 -16.120 1.00 47.12 83 THR A CA 1
ATOM 650 C C . THR A 1 83 ? 10.742 15.174 -15.578 1.00 47.12 83 THR A C 1
ATOM 652 O O . THR A 1 83 ? 10.990 14.064 -15.115 1.00 47.12 83 THR A O 1
ATOM 655 N N . ALA A 1 84 ? 9.498 15.654 -15.649 1.00 48.69 84 ALA A N 1
ATOM 656 C CA . ALA A 1 84 ? 8.336 14.779 -15.577 1.00 48.69 84 ALA A CA 1
ATOM 657 C C . ALA A 1 84 ? 8.373 13.881 -16.823 1.00 48.69 84 ALA A C 1
ATOM 659 O O . ALA A 1 84 ? 7.940 14.281 -17.902 1.00 48.69 84 ALA A O 1
ATOM 660 N N . ARG A 1 85 ? 8.998 12.703 -16.715 1.00 60.88 85 ARG A N 1
ATOM 661 C CA . ARG A 1 85 ? 8.896 11.688 -17.767 1.00 60.88 85 ARG A CA 1
ATOM 662 C C . ARG A 1 85 ? 7.442 11.232 -17.847 1.00 60.88 85 ARG A C 1
ATOM 664 O O . ARG A 1 85 ? 6.778 11.124 -16.816 1.00 60.88 85 ARG A O 1
ATOM 671 N N . ALA A 1 86 ? 6.969 10.985 -19.067 1.00 63.97 86 ALA A N 1
ATOM 672 C CA . ALA A 1 86 ? 5.663 10.382 -19.280 1.00 63.97 86 ALA A CA 1
ATOM 673 C C . ALA A 1 86 ? 5.586 9.064 -18.498 1.00 63.97 86 ALA A C 1
ATOM 675 O O . ALA A 1 86 ? 6.516 8.258 -18.539 1.00 63.97 86 ALA A O 1
ATOM 676 N N . GLU A 1 87 ? 4.496 8.891 -17.757 1.00 70.50 87 GLU A N 1
ATOM 677 C CA . GLU A 1 87 ? 4.208 7.663 -17.027 1.00 70.50 87 GLU A CA 1
ATOM 678 C C . GLU A 1 87 ? 4.073 6.501 -18.018 1.00 70.50 87 GLU A C 1
ATOM 680 O O . GLU A 1 87 ? 3.297 6.581 -18.972 1.00 70.50 87 GLU A O 1
ATOM 685 N N . THR A 1 88 ? 4.839 5.436 -17.799 1.00 78.50 88 THR A N 1
ATOM 686 C CA . THR A 1 88 ? 4.801 4.229 -18.630 1.00 78.50 88 THR A CA 1
ATOM 687 C C . THR A 1 88 ? 3.726 3.255 -18.142 1.00 78.50 88 THR A C 1
ATOM 689 O O . THR A 1 88 ? 3.277 3.317 -16.995 1.00 78.50 88 THR A O 1
ATOM 692 N N . ASP A 1 89 ? 3.321 2.305 -18.985 1.00 77.56 89 ASP A N 1
ATOM 693 C CA . ASP A 1 89 ? 2.364 1.270 -18.569 1.00 77.56 89 ASP A CA 1
ATOM 694 C C . ASP A 1 89 ? 2.934 0.343 -17.484 1.00 77.56 89 ASP A C 1
ATOM 696 O O . ASP A 1 89 ? 2.186 -0.117 -16.619 1.00 77.56 89 ASP A O 1
ATOM 700 N N . ALA A 1 90 ? 4.258 0.149 -17.465 1.00 74.00 90 ALA A N 1
ATOM 701 C CA . ALA A 1 90 ? 4.958 -0.521 -16.372 1.00 74.00 90 ALA A CA 1
ATOM 702 C C . ALA A 1 90 ? 4.791 0.252 -15.053 1.00 74.00 90 ALA A C 1
ATOM 704 O O . ALA A 1 90 ? 4.375 -0.332 -14.055 1.00 74.00 90 ALA A O 1
ATOM 705 N N . ASP A 1 91 ? 4.975 1.580 -15.068 1.00 75.06 91 ASP A N 1
ATOM 706 C CA . ASP A 1 91 ? 4.766 2.422 -13.881 1.00 75.06 91 ASP A CA 1
ATOM 707 C C . ASP A 1 91 ? 3.322 2.309 -13.359 1.00 75.06 91 ASP A C 1
ATOM 709 O O . ASP A 1 91 ? 3.088 2.222 -12.153 1.00 75.06 91 ASP A O 1
ATOM 713 N N . ARG A 1 92 ? 2.328 2.286 -14.257 1.00 78.69 92 ARG A N 1
ATOM 714 C CA . ARG A 1 92 ? 0.909 2.128 -13.886 1.00 78.69 92 ARG A CA 1
ATOM 715 C C . ARG A 1 92 ? 0.608 0.751 -13.309 1.00 78.69 92 ARG A C 1
ATOM 717 O O . ARG A 1 92 ? -0.215 0.633 -12.399 1.00 78.69 92 ARG A O 1
ATOM 724 N N . LEU A 1 93 ? 1.220 -0.298 -13.856 1.00 81.62 93 LEU A N 1
ATOM 725 C CA . LEU A 1 93 ? 1.087 -1.657 -13.343 1.00 81.62 93 LEU A CA 1
ATOM 726 C C . LEU A 1 93 ? 1.693 -1.774 -11.940 1.00 81.62 93 LEU A C 1
ATOM 728 O O . LEU A 1 93 ? 1.000 -2.232 -11.035 1.00 81.62 93 LEU A O 1
ATOM 732 N N . GLU A 1 94 ? 2.913 -1.271 -11.739 1.00 79.50 94 GLU A N 1
ATOM 733 C CA . GLU A 1 94 ? 3.584 -1.217 -10.433 1.00 79.50 94 GLU A CA 1
ATOM 734 C C . GLU A 1 94 ? 2.731 -0.494 -9.388 1.00 79.50 94 GLU A C 1
ATOM 736 O O . GLU A 1 94 ? 2.577 -0.961 -8.261 1.00 79.50 94 GLU A O 1
ATOM 741 N N . CYS A 1 95 ? 2.113 0.624 -9.771 1.00 78.50 95 CYS A N 1
ATOM 742 C CA . CYS A 1 95 ? 1.267 1.394 -8.865 1.00 78.50 95 CYS A CA 1
ATOM 743 C C . CYS A 1 95 ? -0.003 0.643 -8.475 1.00 78.50 95 CYS A C 1
ATOM 745 O O . CYS A 1 95 ? -0.355 0.623 -7.299 1.00 78.50 95 CYS A O 1
ATOM 747 N N . ARG A 1 96 ? -0.678 -0.005 -9.430 1.00 82.25 96 ARG A N 1
ATOM 748 C CA . ARG A 1 96 ? -1.860 -0.832 -9.140 1.00 82.25 96 ARG A CA 1
ATOM 749 C C . ARG A 1 96 ? -1.508 -2.022 -8.252 1.00 82.25 96 ARG A C 1
ATOM 751 O O . ARG A 1 96 ? -2.224 -2.278 -7.287 1.00 82.25 96 ARG A O 1
ATOM 758 N N . ALA A 1 97 ? -0.399 -2.698 -8.546 1.00 84.31 97 ALA A N 1
ATOM 759 C CA . ALA A 1 97 ? 0.107 -3.805 -7.746 1.00 84.31 97 ALA A CA 1
ATOM 760 C C . ALA A 1 97 ? 0.400 -3.358 -6.304 1.00 84.31 97 ALA A C 1
ATOM 762 O O . ALA A 1 97 ? -0.075 -3.978 -5.354 1.00 84.31 97 ALA A O 1
ATOM 763 N N . PHE A 1 98 ? 1.089 -2.226 -6.134 1.00 83.94 98 PHE A N 1
ATOM 764 C CA . PHE A 1 98 ? 1.347 -1.650 -4.817 1.00 83.94 98 PHE A CA 1
ATOM 765 C C . PHE A 1 98 ? 0.060 -1.263 -4.083 1.00 83.94 98 PHE A C 1
ATOM 767 O O . PHE A 1 98 ? -0.072 -1.565 -2.900 1.00 83.94 98 PHE A O 1
ATOM 774 N N . ALA A 1 99 ? -0.901 -0.629 -4.765 1.00 80.75 99 ALA A N 1
ATOM 775 C CA . ALA A 1 99 ? -2.181 -0.250 -4.164 1.00 80.75 99 ALA A CA 1
ATOM 776 C C . ALA A 1 99 ? -2.931 -1.469 -3.627 1.00 80.75 99 ALA A C 1
ATOM 778 O O . ALA A 1 99 ? -3.422 -1.433 -2.504 1.00 80.75 99 ALA A O 1
ATOM 779 N N . ALA A 1 100 ? -2.992 -2.545 -4.415 1.00 83.62 100 ALA A N 1
ATOM 780 C CA . ALA A 1 100 ? -3.671 -3.773 -4.026 1.00 83.62 100 ALA A CA 1
ATOM 781 C C . ALA A 1 100 ? -3.043 -4.379 -2.762 1.00 83.62 100 ALA A C 1
ATOM 783 O O . ALA A 1 100 ? -3.755 -4.655 -1.799 1.00 83.62 100 ALA A O 1
ATOM 784 N N . VAL A 1 101 ? -1.709 -4.485 -2.724 1.00 86.06 101 VAL A N 1
ATOM 785 C CA . VAL A 1 101 ? -0.983 -4.973 -1.541 1.00 86.06 101 VAL A CA 1
ATOM 786 C C . VAL A 1 101 ? -1.193 -4.049 -0.339 1.00 86.06 101 VAL A C 1
ATOM 788 O O . VAL A 1 101 ? -1.419 -4.526 0.770 1.00 86.06 101 VAL A O 1
ATOM 791 N N . ALA A 1 102 ? -1.148 -2.730 -0.541 1.00 82.81 102 ALA A N 1
ATOM 792 C CA . ALA A 1 102 ? -1.360 -1.747 0.518 1.00 82.81 102 ALA A CA 1
ATOM 793 C C . ALA A 1 102 ? -2.750 -1.879 1.151 1.00 82.81 102 ALA A C 1
ATOM 795 O O . ALA A 1 102 ? -2.867 -1.940 2.374 1.00 82.81 102 ALA A O 1
ATOM 796 N N . VAL A 1 103 ? -3.790 -1.955 0.317 1.00 81.06 103 VAL A N 1
ATOM 797 C CA . VAL A 1 103 ? -5.182 -2.118 0.751 1.00 81.06 103 VAL A CA 1
ATOM 798 C C . VAL A 1 103 ? -5.357 -3.437 1.495 1.00 81.06 103 VAL A C 1
ATOM 800 O O . VAL A 1 103 ? -5.935 -3.440 2.577 1.00 81.06 103 VAL A O 1
ATOM 803 N N . GLU A 1 104 ? -4.820 -4.539 0.969 1.00 85.38 104 GLU A N 1
ATOM 804 C CA . GLU A 1 104 ? -4.911 -5.850 1.616 1.00 85.38 104 GLU A CA 1
ATOM 805 C C . GLU A 1 104 ? -4.253 -5.843 3.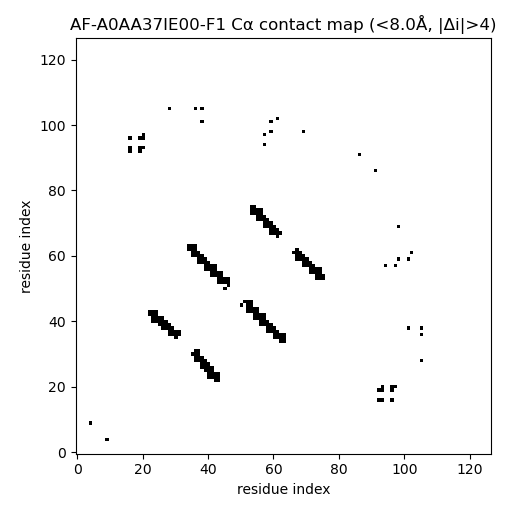003 1.00 85.38 104 GLU A C 1
ATOM 807 O O . GLU A 1 104 ? -4.864 -6.268 3.983 1.00 85.38 104 GLU A O 1
ATOM 812 N N . ARG A 1 105 ? -3.034 -5.304 3.114 1.00 87.00 105 ARG A N 1
ATOM 813 C CA . ARG A 1 105 ? -2.303 -5.227 4.389 1.00 87.00 105 ARG A CA 1
ATOM 814 C C . ARG A 1 105 ? -2.994 -4.324 5.403 1.00 87.00 105 ARG A C 1
ATOM 816 O O . ARG A 1 105 ? -3.054 -4.661 6.582 1.00 87.00 105 ARG A O 1
ATOM 823 N N . ILE A 1 106 ? -3.541 -3.198 4.954 1.00 80.94 106 ILE A N 1
ATOM 824 C CA . ILE A 1 106 ? -4.289 -2.282 5.820 1.00 80.94 106 ILE A CA 1
ATOM 825 C C . ILE A 1 106 ? -5.600 -2.921 6.284 1.00 80.94 106 ILE A C 1
ATOM 827 O O . ILE A 1 106 ? -5.933 -2.827 7.464 1.00 80.94 106 ILE A O 1
ATOM 831 N N . ALA A 1 107 ? -6.310 -3.628 5.402 1.00 80.44 107 ALA A N 1
ATOM 832 C CA . ALA A 1 107 ? -7.519 -4.363 5.762 1.00 80.44 107 ALA A CA 1
ATOM 833 C C . ALA A 1 107 ? -7.231 -5.484 6.775 1.00 80.44 107 ALA A C 1
ATOM 835 O O . ALA A 1 107 ? -7.968 -5.630 7.750 1.00 80.44 107 ALA A O 1
ATOM 836 N N . GLN A 1 108 ? -6.138 -6.234 6.595 1.00 85.44 108 GLN A N 1
ATOM 837 C CA . GLN A 1 108 ? -5.675 -7.236 7.564 1.00 85.44 108 GLN A CA 1
ATOM 838 C C . GLN A 1 108 ? -5.420 -6.598 8.939 1.00 85.44 108 GLN A C 1
ATOM 840 O O . GLN A 1 108 ? -5.992 -7.044 9.932 1.00 85.44 108 GLN A O 1
ATOM 845 N N . GLN A 1 109 ? -4.667 -5.494 8.993 1.00 83.81 109 GLN A N 1
ATOM 846 C CA . GLN A 1 109 ? -4.374 -4.789 10.246 1.00 83.81 109 GLN A CA 1
ATOM 847 C C . GLN A 1 109 ? -5.637 -4.236 10.932 1.00 83.81 109 GLN A C 1
ATOM 849 O O . GLN A 1 109 ? -5.750 -4.264 12.162 1.00 83.81 109 GLN A O 1
ATOM 854 N N . ALA A 1 110 ? -6.595 -3.721 10.156 1.00 78.62 110 ALA A N 1
ATOM 855 C CA . ALA A 1 110 ? -7.864 -3.222 10.678 1.00 78.62 110 ALA A CA 1
ATOM 856 C C . ALA A 1 110 ? -8.708 -4.355 11.285 1.00 78.62 110 ALA A C 1
ATOM 858 O O . ALA A 1 110 ? -9.235 -4.196 12.387 1.00 78.62 110 ALA A O 1
ATOM 859 N N . ASN A 1 111 ? -8.768 -5.510 10.615 1.00 81.88 111 ASN A N 1
ATOM 860 C CA . ASN A 1 111 ? -9.468 -6.695 11.115 1.00 81.88 111 ASN A CA 1
ATOM 861 C C . ASN A 1 111 ? -8.838 -7.235 12.403 1.00 81.88 111 ASN A C 1
ATOM 863 O O . ASN A 1 111 ? -9.559 -7.535 13.352 1.00 81.88 111 ASN A O 1
ATOM 867 N N . GLU A 1 112 ? -7.507 -7.303 12.480 1.00 85.69 112 GLU A N 1
ATOM 868 C CA . GLU A 1 112 ? -6.800 -7.705 13.703 1.00 85.69 112 GLU A CA 1
ATOM 869 C C . GLU A 1 112 ? -7.087 -6.743 14.860 1.00 85.69 112 GLU A C 1
ATOM 871 O O . GLU A 1 112 ? -7.367 -7.171 15.978 1.00 85.69 112 GLU A O 1
ATOM 876 N N . THR A 1 113 ? -7.097 -5.436 14.588 1.00 78.75 113 THR A N 1
ATOM 877 C CA . THR A 1 113 ? -7.400 -4.417 15.604 1.00 78.75 113 THR A CA 1
ATOM 878 C C . THR A 1 113 ? -8.840 -4.537 16.108 1.00 78.75 113 THR A C 1
ATOM 880 O O . THR A 1 113 ? -9.078 -4.475 17.313 1.00 78.75 113 THR A O 1
ATOM 883 N N . ALA A 1 114 ? -9.805 -4.734 15.205 1.00 78.19 114 ALA A N 1
ATOM 884 C CA . ALA A 1 114 ? -11.205 -4.932 15.568 1.00 78.19 114 ALA A CA 1
ATOM 885 C C . ALA A 1 114 ? -11.404 -6.219 16.384 1.00 78.19 114 ALA A C 1
ATOM 887 O O . ALA A 1 114 ? -12.140 -6.208 17.371 1.00 78.19 114 ALA A O 1
ATOM 888 N N . ALA A 1 115 ? -10.708 -7.302 16.024 1.00 77.56 115 ALA A N 1
ATOM 889 C CA . ALA A 1 115 ? -10.731 -8.556 16.770 1.00 77.56 115 ALA A CA 1
ATOM 890 C C . ALA A 1 115 ? -10.140 -8.399 18.180 1.00 77.56 115 ALA A C 1
ATOM 892 O O . ALA A 1 115 ? -10.740 -8.863 19.149 1.00 77.56 115 ALA A O 1
ATOM 893 N N . LEU A 1 116 ? -9.008 -7.699 18.314 1.00 81.44 116 LEU A N 1
ATOM 894 C CA . LEU A 1 116 ? -8.396 -7.397 19.612 1.00 81.44 116 LEU A CA 1
ATOM 895 C C . LEU A 1 116 ? -9.314 -6.537 20.487 1.00 81.44 116 LEU A C 1
ATOM 897 O O . LEU A 1 116 ? -9.460 -6.818 21.676 1.00 81.44 116 LEU A O 1
ATOM 901 N N . LEU A 1 117 ? -9.967 -5.525 19.907 1.00 82.69 117 LEU A N 1
ATOM 902 C CA . LEU A 1 117 ? -10.921 -4.687 20.630 1.00 82.69 117 LEU A CA 1
ATOM 903 C C . LEU A 1 117 ? -12.136 -5.500 21.090 1.00 82.69 117 LEU A C 1
ATOM 905 O O . LEU A 1 117 ? -12.492 -5.433 22.260 1.00 82.69 117 LEU A O 1
ATOM 909 N N . ALA A 1 118 ? -12.731 -6.308 20.209 1.00 78.75 118 ALA A N 1
ATOM 910 C CA . ALA A 1 118 ? -13.861 -7.165 20.559 1.00 78.75 118 ALA A CA 1
ATOM 911 C C . ALA A 1 118 ? -13.499 -8.178 21.658 1.00 78.75 118 ALA A C 1
ATOM 913 O O . ALA A 1 118 ? -14.289 -8.391 22.576 1.00 78.75 118 ALA A O 1
ATOM 914 N N . ALA A 1 119 ? -12.294 -8.757 21.612 1.00 77.00 119 ALA A N 1
ATOM 915 C CA . ALA A 1 119 ? -11.793 -9.654 22.650 1.00 77.00 119 ALA A CA 1
ATOM 916 C C . ALA A 1 119 ? -11.584 -8.934 23.994 1.00 77.00 119 ALA A C 1
ATOM 918 O O . ALA A 1 119 ? -11.965 -9.463 25.036 1.00 77.00 119 ALA A O 1
ATOM 919 N N . ALA A 1 120 ? -11.033 -7.716 23.981 1.00 79.69 120 ALA A N 1
ATOM 920 C CA . ALA A 1 120 ? -10.878 -6.898 25.182 1.00 79.69 120 ALA A CA 1
ATOM 921 C C . ALA A 1 120 ? -12.236 -6.484 25.771 1.00 79.69 120 ALA A C 1
ATOM 923 O O . ALA A 1 120 ? -12.438 -6.583 26.978 1.00 79.69 120 ALA A O 1
ATOM 924 N N . THR A 1 121 ? -13.194 -6.083 24.929 1.00 84.25 121 THR A N 1
ATOM 925 C CA . THR A 1 121 ? -14.568 -5.789 25.355 1.00 84.25 121 THR A CA 1
ATOM 926 C C . THR A 1 121 ? -15.236 -7.026 25.950 1.00 84.25 121 THR A C 1
ATOM 928 O O . THR A 1 121 ? -15.804 -6.938 27.033 1.00 84.25 121 THR A O 1
ATOM 931 N N . ALA A 1 122 ? -15.119 -8.193 25.309 1.00 74.88 122 ALA A N 1
ATOM 932 C CA . ALA A 1 122 ? -15.644 -9.445 25.850 1.00 74.88 122 ALA A CA 1
ATOM 933 C C . ALA A 1 122 ? -15.026 -9.780 27.219 1.00 74.88 122 ALA A C 1
ATOM 935 O O . ALA A 1 122 ? -15.753 -10.112 28.150 1.00 74.88 122 ALA A O 1
ATOM 936 N N . ALA A 1 123 ? -13.709 -9.620 27.378 1.00 72.00 123 ALA A N 1
ATOM 937 C CA . ALA A 1 123 ? -13.016 -9.864 28.643 1.00 72.00 123 ALA A CA 1
ATOM 938 C C . ALA A 1 123 ? -13.479 -8.940 29.788 1.00 72.00 123 ALA A C 1
ATOM 940 O O . ALA A 1 123 ? -13.493 -9.368 30.940 1.00 72.00 123 ALA A O 1
ATOM 941 N N . LEU A 1 124 ? -13.898 -7.706 29.484 1.00 82.81 124 LEU A N 1
ATOM 942 C CA . LEU A 1 124 ? -14.432 -6.763 30.475 1.00 82.81 124 LEU A CA 1
ATOM 943 C C . LEU A 1 124 ? -15.847 -7.122 30.960 1.00 82.81 124 LEU A C 1
ATOM 945 O O . LEU A 1 124 ? -16.201 -6.760 32.073 1.00 82.81 124 LEU A O 1
ATOM 949 N N . HIS A 1 125 ? -16.652 -7.840 30.170 1.00 76.75 125 HIS A N 1
ATOM 950 C CA . HIS A 1 125 ? -18.001 -8.270 30.574 1.00 76.75 125 HIS A CA 1
ATOM 951 C C . HIS A 1 125 ? -18.019 -9.518 31.473 1.00 76.75 125 HIS A C 1
ATOM 953 O O . HIS A 1 125 ? -19.073 -9.885 31.988 1.00 76.75 125 HIS A O 1
ATOM 959 N N . HIS A 1 126 ? -16.877 -10.188 31.635 1.00 61.69 126 HIS A N 1
ATOM 960 C CA . HIS A 1 126 ? -16.734 -11.372 32.484 1.00 61.69 126 HIS A CA 1
ATOM 961 C C . HIS A 1 126 ? -16.227 -11.058 33.906 1.00 61.69 126 HIS A C 1
ATOM 963 O O . HIS A 1 126 ? -16.050 -11.994 34.688 1.00 61.69 126 HIS A O 1
ATOM 969 N N . GLN A 1 127 ? -15.983 -9.781 34.232 1.00 53.72 127 GLN A N 1
ATOM 970 C CA . GLN A 1 127 ? -15.649 -9.295 35.579 1.00 53.72 127 GLN A CA 1
ATOM 971 C C . GLN A 1 127 ? -16.870 -8.654 36.238 1.00 53.72 127 GLN A C 1
ATOM 973 O O . GLN A 1 127 ? -17.022 -8.848 37.463 1.00 53.72 127 GLN A O 1
#

Nearest PDB structures (foldseek):
  8h2i-assembly1_bQ  TM=4.568E-01  e=3.157E-01  Paramecium bursaria Chlorella virus 1
  1wzn-assembly1_A  TM=6.564E-01  e=4.778E-01  Pyrococcus horikoshii OT3
  6ncl-assembly1_a5  TM=4.149E-01  e=2.086E-01  Paramecium bursaria Chlorella virus 1
  6gqf-assembly2_B  TM=4.575E-01  e=6.424E-01  Mus musculus
  6jqv-assembly1_A  TM=3.585E-01  e=1.031E+00  Arabidopsis thaliana